Protein AF-A0A7Y0SN54-F1 (afdb_monomer_lite)

InterPro domains:
  IPR011527 ABC transporter type 1, transmembrane domain [PF00664] (1-84)
  IPR011527 ABC transporter type 1, transmembrane domain [PS50929] (1-108)
  IPR036640 ABC transporter type 1, transmembrane domain superfamily [G3DSA:1.20.1560.10] (1-121)
  IPR036640 ABC transporter type 1, transmembrane domain superfamily [SSF90123] (1-121)

Secondary structure (DSSP, 8-state):
-HHHHHHHHTT-HHHHHHHHHHHHHHHHHHHHHHHHHHHHHHHHHHHHHHHHHHHHHHHHHHHHTTS---SSTTSPPPHHHHHHHHHHHHHHHHHHHHHHHHHHHHHHHHHHHHHHHHHH-

pLDDT: mean 83.07, std 11.24, range [55.0, 97.75]

Foldseek 3Di:
DVVVVVCVVVVVVVVVVVVVVVVVVVVVVVVVVVVVVLVVLLVVLVVVLVVVLVVLVVVLVCLVVVNDDDDCVPPRQDPVNSVVCSVCSNVVSVVSSCVSVVVVVVVVVVVVVVVVVVVVD

Sequence (121 aa):
LQAMTTIRLFDRTKSETETLKGASEVFRTRTMDVLKIAFLSSAVLEFFTSISIAITAVYFGFSYIGELDFGYYGTGVTLFAGLFILILAPEFYQPLRDLGTFYHAKQQAVGAAESIVEFLD

Structure (mmCIF, N/CA/C/O backbone):
data_AF-A0A7Y0SN54-F1
#
_entry.id   AF-A0A7Y0SN54-F1
#
loop_
_atom_site.group_PDB
_atom_site.id
_atom_site.type_symbol
_atom_site.label_atom_id
_atom_site.label_alt_id
_atom_site.label_comp_id
_atom_site.label_asym_id
_atom_site.label_entity_id
_atom_site.label_se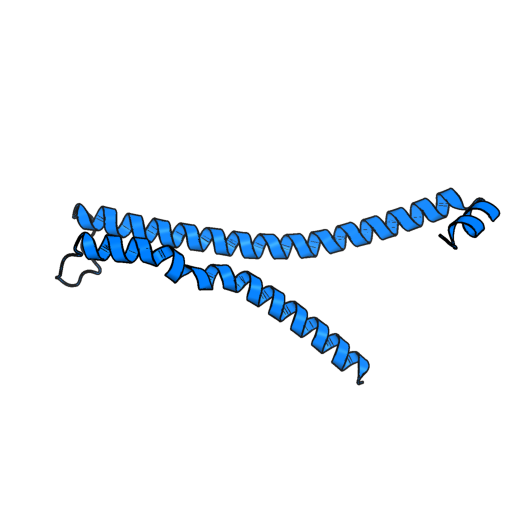q_id
_atom_site.pdbx_PDB_ins_code
_atom_site.Cartn_x
_atom_site.Cartn_y
_atom_site.Cartn_z
_atom_site.occupancy
_atom_site.B_iso_or_equiv
_atom_site.auth_seq_id
_atom_site.auth_comp_id
_atom_site.auth_asym_id
_atom_site.auth_atom_id
_atom_site.pdbx_PDB_model_num
ATOM 1 N N . LEU A 1 1 ? -30.768 10.127 30.985 1.00 55.00 1 LEU A N 1
ATOM 2 C CA . LEU A 1 1 ? -31.328 11.273 31.747 1.00 55.00 1 LEU A CA 1
ATOM 3 C C . LEU A 1 1 ? -32.196 10.838 32.929 1.00 55.00 1 LEU A C 1
ATOM 5 O O . LEU A 1 1 ? -32.025 11.395 34.001 1.00 55.00 1 LEU A O 1
ATOM 9 N N . GLN A 1 2 ? -33.049 9.819 32.786 1.00 56.66 2 GLN A N 1
ATOM 10 C CA . GLN A 1 2 ? -33.926 9.332 33.866 1.00 56.66 2 GLN A CA 1
ATOM 11 C C . GLN A 1 2 ? -33.175 8.831 35.120 1.00 56.66 2 GLN A C 1
ATOM 13 O O . GLN A 1 2 ? -33.662 9.005 36.230 1.00 56.66 2 GLN A O 1
ATOM 18 N N . ALA A 1 3 ? -31.956 8.301 34.962 1.00 58.59 3 ALA A N 1
ATOM 19 C CA . ALA A 1 3 ? -31.130 7.842 36.080 1.00 58.59 3 ALA A CA 1
ATOM 20 C C . ALA A 1 3 ? -30.651 8.982 37.004 1.00 58.59 3 ALA A C 1
ATOM 22 O O . ALA A 1 3 ? -30.664 8.816 38.215 1.00 58.59 3 ALA A O 1
ATOM 23 N N . MET A 1 4 ? -30.304 10.166 36.476 1.00 59.03 4 MET A N 1
ATOM 24 C CA . MET A 1 4 ? -29.673 11.260 37.246 1.00 59.03 4 MET A CA 1
ATOM 25 C C . MET A 1 4 ? -30.487 11.738 38.455 1.00 59.03 4 MET A C 1
ATOM 27 O O . MET A 1 4 ? -29.905 12.127 39.469 1.00 59.03 4 MET A O 1
ATOM 31 N N . THR A 1 5 ? -31.817 11.729 38.349 1.00 61.88 5 THR A N 1
ATOM 32 C CA . THR A 1 5 ? -32.712 12.146 39.436 1.00 61.88 5 THR A CA 1
ATOM 33 C C . THR A 1 5 ? -32.633 11.175 40.615 1.00 61.88 5 THR A C 1
ATOM 35 O O . THR A 1 5 ? -32.580 11.611 41.761 1.00 61.88 5 THR A O 1
ATOM 38 N N . THR A 1 6 ? -32.532 9.871 40.343 1.00 61.75 6 THR A N 1
ATOM 39 C CA . THR A 1 6 ? -32.410 8.821 41.364 1.00 61.75 6 THR A CA 1
ATOM 40 C C . THR A 1 6 ? -31.045 8.865 42.058 1.00 61.75 6 THR A C 1
ATOM 42 O O . THR A 1 6 ? -30.982 8.790 43.280 1.00 61.75 6 THR A O 1
ATOM 45 N N . ILE A 1 7 ? -29.955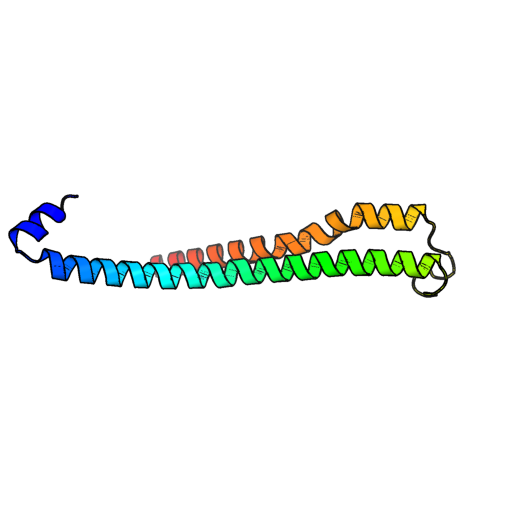 9.092 41.317 1.00 60.88 7 ILE A N 1
ATOM 46 C CA . ILE A 1 7 ? -28.582 9.168 41.864 1.00 60.88 7 ILE A CA 1
ATOM 47 C C . ILE A 1 7 ? -28.436 10.303 42.884 1.00 60.88 7 ILE A C 1
ATOM 49 O O . ILE A 1 7 ? -27.834 10.132 43.948 1.00 60.88 7 ILE A O 1
ATOM 53 N N . ARG A 1 8 ? -29.004 11.473 42.561 1.00 59.09 8 ARG A N 1
ATOM 54 C CA . ARG A 1 8 ? -28.973 12.652 43.437 1.00 59.09 8 ARG A CA 1
ATOM 55 C C . ARG A 1 8 ? -29.820 12.469 44.694 1.00 59.09 8 ARG A C 1
ATOM 57 O O . ARG A 1 8 ? -29.438 12.981 45.738 1.00 59.09 8 ARG A O 1
ATOM 64 N N . LEU A 1 9 ? -30.931 11.735 44.602 1.00 62.22 9 LEU A N 1
ATOM 65 C CA . LEU A 1 9 ? -31.831 11.482 45.732 1.00 62.22 9 LEU A CA 1
ATOM 66 C C . LEU A 1 9 ? -31.192 10.589 46.813 1.00 62.22 9 LEU A C 1
ATOM 68 O O . LEU A 1 9 ? -31.552 10.696 47.980 1.00 62.22 9 LEU A O 1
ATOM 72 N N . PHE A 1 10 ? -30.230 9.739 46.435 1.00 65.25 10 PHE A N 1
ATOM 73 C CA . PHE A 1 10 ? -29.533 8.814 47.340 1.00 65.25 10 PHE A CA 1
ATOM 74 C C . PHE A 1 10 ? -28.108 9.257 47.731 1.00 65.25 10 PHE A C 1
ATOM 76 O O . PHE A 1 10 ? -27.378 8.465 48.322 1.00 65.25 10 PHE A O 1
ATOM 83 N N . ASP A 1 11 ? -27.685 10.480 47.383 1.00 62.72 11 ASP A N 1
ATOM 84 C CA . ASP A 1 11 ? -26.319 11.010 47.596 1.00 62.72 11 ASP A CA 1
ATOM 85 C C . ASP A 1 11 ? -25.186 10.086 47.079 1.00 62.72 11 ASP A C 1
ATOM 87 O O . ASP A 1 11 ? -24.036 10.132 47.516 1.00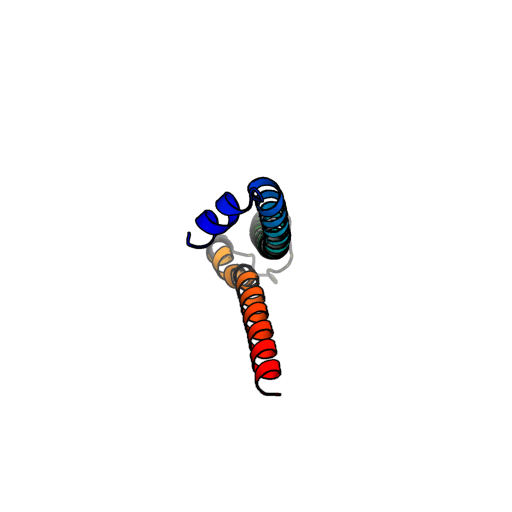 62.72 11 ASP A O 1
ATOM 91 N N . ARG A 1 12 ? -25.486 9.226 46.092 1.00 61.44 12 ARG A N 1
ATOM 92 C CA . ARG A 1 12 ? -24.532 8.247 45.527 1.00 61.44 12 ARG A CA 1
ATOM 93 C C . ARG A 1 12 ? -23.741 8.761 44.331 1.00 61.44 12 ARG A C 1
ATOM 95 O O . ARG A 1 12 ? -22.967 8.017 43.731 1.00 61.44 12 ARG A O 1
ATOM 102 N N . THR A 1 13 ? -23.851 10.054 44.038 1.00 64.81 13 THR A N 1
ATOM 103 C CA . THR A 1 13 ? -23.233 10.716 42.880 1.00 64.81 13 THR A CA 1
ATOM 104 C C . THR A 1 13 ? -21.748 10.377 42.706 1.00 64.81 13 THR A C 1
ATOM 106 O O . THR A 1 13 ? -21.324 10.089 41.590 1.00 64.81 13 THR A O 1
ATOM 109 N N . LYS A 1 14 ? -20.948 10.342 43.783 1.00 66.69 14 LYS A N 1
ATOM 110 C CA . LYS A 1 14 ? -19.514 9.993 43.700 1.00 66.69 14 LYS A CA 1
ATOM 111 C C . LYS A 1 14 ? -19.270 8.530 43.316 1.00 66.69 14 LYS A C 1
ATOM 113 O O . LYS A 1 14 ? -18.444 8.270 42.448 1.00 66.69 14 LYS A O 1
ATOM 118 N N . SER A 1 15 ? -20.001 7.597 43.927 1.00 68.38 15 SER A N 1
ATOM 119 C CA . SER A 1 15 ? -19.871 6.158 43.657 1.00 68.38 15 SER A CA 1
ATOM 120 C C . SER A 1 15 ? -20.306 5.818 42.230 1.00 68.38 15 SER A C 1
ATOM 122 O O . SER A 1 15 ? -19.623 5.076 41.531 1.00 68.38 15 SER A O 1
ATOM 124 N N . GLU A 1 16 ? -21.385 6.424 41.744 1.00 68.19 16 GLU A N 1
ATOM 125 C CA . GLU A 1 16 ? -21.873 6.183 40.384 1.00 68.19 16 GLU A CA 1
ATOM 126 C C . GLU A 1 16 ? -20.983 6.834 39.318 1.00 68.19 16 GLU A C 1
ATOM 128 O O . GLU A 1 16 ? -20.778 6.259 38.252 1.00 68.19 16 GLU A O 1
ATOM 133 N N . THR A 1 17 ? -20.367 7.981 39.632 1.00 73.94 17 THR A N 1
ATOM 134 C CA . THR A 1 17 ? -19.358 8.614 38.764 1.00 73.94 17 THR A CA 1
ATOM 135 C C . THR A 1 17 ? -18.102 7.750 38.643 1.00 73.94 17 THR A C 1
ATOM 137 O O . THR A 1 17 ? -17.594 7.578 37.539 1.00 73.94 17 THR A O 1
ATOM 140 N N . GLU A 1 18 ? -17.614 7.167 39.743 1.00 76.94 18 GLU A N 1
ATOM 141 C CA . GLU A 1 18 ? -16.500 6.203 39.730 1.00 76.94 18 GLU A CA 1
ATOM 142 C C . GLU A 1 18 ? -16.839 4.959 38.898 1.00 76.94 18 GLU A C 1
ATOM 144 O O . GLU A 1 18 ? -16.039 4.529 38.069 1.00 76.94 18 GLU A O 1
ATOM 149 N N . THR A 1 19 ? -18.056 4.431 39.047 1.00 77.62 19 THR A N 1
ATOM 150 C CA . THR A 1 19 ? -18.514 3.250 38.300 1.00 77.62 19 THR A CA 1
ATOM 151 C C . THR A 1 19 ? -18.622 3.547 36.799 1.00 77.62 19 THR A C 1
ATOM 153 O O . THR A 1 19 ? -18.139 2.775 35.971 1.00 77.62 19 THR A O 1
ATOM 156 N N . LEU A 1 20 ? -19.182 4.706 36.434 1.00 80.00 20 LEU A N 1
ATOM 157 C CA . LEU A 1 20 ? -19.273 5.170 35.048 1.00 80.00 20 LEU A CA 1
ATOM 158 C C . LEU A 1 20 ? -17.887 5.436 34.446 1.00 80.00 20 LEU A C 1
ATOM 160 O O . LEU A 1 20 ? -17.646 5.116 33.281 1.00 80.00 20 LEU A O 1
ATOM 164 N N . LYS A 1 21 ? -16.959 5.990 35.234 1.00 80.44 21 LYS A N 1
ATOM 165 C CA . LYS A 1 21 ? -15.568 6.218 34.827 1.00 80.44 21 LYS A CA 1
ATOM 166 C C . LYS A 1 21 ? -14.839 4.895 34.588 1.00 80.44 21 LYS A C 1
ATOM 168 O O . LYS A 1 21 ? -14.175 4.762 33.566 1.00 80.44 21 LYS A O 1
ATOM 173 N N . GLY A 1 22 ? -15.026 3.905 35.463 1.00 83.69 22 GLY A N 1
ATOM 174 C CA . GLY A 1 22 ? -14.511 2.547 35.275 1.00 83.69 22 GLY A CA 1
ATOM 175 C C . GLY A 1 22 ? -15.061 1.884 34.010 1.00 83.69 22 GLY A C 1
ATOM 176 O O . GLY A 1 22 ? -14.291 1.395 33.187 1.00 83.69 22 GLY A O 1
ATOM 177 N N . ALA A 1 23 ? -16.377 1.946 33.791 1.00 83.44 23 ALA A N 1
ATOM 178 C CA . ALA A 1 23 ? -17.008 1.425 32.576 1.00 83.44 23 ALA A CA 1
ATOM 179 C C . ALA A 1 23 ? -16.503 2.132 31.302 1.00 83.44 23 ALA A C 1
ATOM 181 O O . ALA A 1 23 ? -16.228 1.481 30.293 1.00 83.44 23 ALA A O 1
ATOM 182 N N . SER A 1 24 ? -16.317 3.454 31.363 1.00 87.69 24 SER A N 1
ATOM 183 C CA . SER A 1 24 ? -15.768 4.249 30.257 1.00 87.69 24 SER A CA 1
ATOM 184 C C . SER A 1 24 ? -14.315 3.882 29.948 1.00 87.69 24 SER A C 1
ATOM 186 O O . SER A 1 24 ? -13.939 3.808 28.783 1.00 87.69 24 SER A O 1
ATOM 188 N N . GLU A 1 25 ? -13.496 3.613 30.967 1.00 91.50 25 GLU A N 1
ATOM 189 C CA . GLU A 1 25 ? -12.095 3.211 30.798 1.00 91.50 25 GLU A CA 1
ATOM 190 C C . GLU A 1 25 ? -11.973 1.809 30.182 1.00 91.50 25 GLU A C 1
ATOM 192 O O . GLU A 1 25 ? -11.160 1.587 29.280 1.00 91.50 25 GLU A O 1
ATOM 197 N N . VAL A 1 26 ? -12.840 0.878 30.596 1.00 90.25 26 VAL A N 1
ATOM 198 C CA . VAL A 1 26 ? -12.947 -0.452 29.977 1.00 90.25 26 VAL A CA 1
ATOM 199 C C . VAL A 1 26 ? -13.341 -0.327 28.504 1.00 90.25 26 VAL A C 1
ATOM 201 O O . VAL A 1 26 ? -12.719 -0.956 27.647 1.00 90.25 26 VAL A O 1
ATOM 204 N N . PHE A 1 27 ? -14.327 0.516 28.186 1.00 86.06 27 PHE A N 1
ATOM 205 C CA . PHE A 1 27 ? -14.731 0.769 26.803 1.00 86.06 27 PHE A CA 1
ATOM 206 C C . PHE A 1 27 ? -13.609 1.415 25.978 1.00 86.06 27 PHE A C 1
ATOM 208 O O . PHE A 1 27 ? -13.339 0.974 24.857 1.00 86.06 27 PHE A O 1
ATOM 215 N N . ARG A 1 28 ? -12.905 2.410 26.539 1.00 92.19 28 ARG A N 1
ATOM 216 C CA . ARG A 1 28 ? -11.753 3.063 25.900 1.00 92.19 28 ARG A CA 1
ATOM 217 C C . ARG A 1 28 ? -10.675 2.045 25.558 1.00 92.19 28 ARG A C 1
ATOM 219 O O . ARG A 1 28 ? -10.205 2.022 24.427 1.00 92.19 28 ARG A O 1
ATOM 226 N N . THR A 1 29 ? -10.307 1.200 26.518 1.00 91.81 29 THR A N 1
ATOM 227 C CA . THR A 1 29 ? -9.250 0.196 26.343 1.00 91.81 29 THR A CA 1
ATOM 228 C C . THR A 1 29 ? -9.614 -0.787 25.234 1.00 91.81 29 THR A C 1
ATOM 230 O O . THR A 1 29 ? -8.859 -0.924 24.275 1.00 91.81 29 THR A O 1
ATOM 233 N N . ARG A 1 30 ? -10.822 -1.366 25.285 1.00 87.31 30 ARG A N 1
ATOM 234 C CA . ARG A 1 30 ? -11.312 -2.293 24.251 1.00 87.31 30 ARG A CA 1
ATOM 235 C C . ARG A 1 30 ? -11.347 -1.654 22.863 1.00 87.31 30 ARG A C 1
ATOM 237 O O . ARG A 1 30 ? -10.915 -2.267 21.894 1.00 87.31 30 ARG A O 1
ATOM 244 N N . THR A 1 31 ? -11.820 -0.413 22.770 1.00 87.25 31 THR A N 1
ATOM 245 C CA . THR A 1 31 ? -11.865 0.324 21.499 1.00 87.25 31 THR A CA 1
ATOM 246 C C . THR A 1 31 ? -10.459 0.559 20.952 1.00 87.25 31 THR A C 1
ATOM 248 O O . THR A 1 31 ? -10.203 0.321 19.773 1.00 87.25 31 THR A O 1
ATOM 251 N N . MET A 1 32 ? -9.526 0.985 21.807 1.00 93.50 32 MET A N 1
ATOM 252 C CA . MET A 1 32 ? -8.139 1.210 21.406 1.00 93.50 32 MET A CA 1
ATOM 253 C C . MET A 1 32 ? -7.459 -0.076 20.940 1.00 93.50 32 MET A C 1
ATOM 255 O O . MET A 1 32 ? -6.669 -0.019 20.004 1.00 93.50 32 MET A O 1
ATOM 259 N N . ASP A 1 33 ? -7.760 -1.226 21.541 1.00 87.50 33 ASP A N 1
ATOM 260 C CA . ASP A 1 33 ? -7.175 -2.503 21.125 1.00 87.50 33 ASP A CA 1
ATOM 261 C C . ASP A 1 33 ? -7.639 -2.930 19.726 1.00 87.50 33 ASP A C 1
ATOM 263 O O . ASP A 1 33 ? -6.816 -3.348 18.912 1.00 87.50 33 ASP A O 1
ATOM 267 N N . VAL A 1 34 ? -8.916 -2.713 19.394 1.00 87.00 34 VAL A N 1
ATOM 268 C CA . VAL A 1 34 ? -9.430 -2.926 18.030 1.00 87.00 34 VAL A CA 1
ATOM 269 C C . VAL A 1 34 ? -8.767 -1.964 17.040 1.00 87.00 34 VAL A C 1
ATOM 271 O O . VAL A 1 34 ? -8.276 -2.387 15.992 1.00 87.00 34 VAL A O 1
ATOM 274 N N . LEU A 1 35 ? -8.694 -0.672 17.381 1.00 87.62 35 LEU A N 1
ATOM 275 C CA . LEU A 1 35 ? -8.089 0.339 16.510 1.00 87.62 35 LEU A CA 1
ATOM 276 C C . LEU A 1 35 ? -6.600 0.078 16.262 1.00 87.62 35 LEU A C 1
ATOM 278 O O . LEU A 1 35 ? -6.146 0.242 15.133 1.00 87.62 35 LEU A O 1
ATOM 282 N N . LYS A 1 36 ? -5.839 -0.360 17.274 1.00 87.88 36 LYS A N 1
ATOM 283 C CA . LYS A 1 36 ? -4.416 -0.709 17.116 1.00 87.88 36 LYS A CA 1
ATOM 284 C C . LYS A 1 36 ? -4.220 -1.759 16.028 1.00 87.88 36 LYS A C 1
ATOM 286 O O . LYS A 1 36 ? -3.363 -1.585 15.169 1.00 87.88 36 LYS A O 1
ATOM 291 N N . ILE A 1 37 ? -5.012 -2.830 16.057 1.00 86.38 37 ILE A N 1
ATOM 292 C CA . ILE A 1 37 ? -4.911 -3.920 15.079 1.00 86.38 37 ILE A CA 1
ATOM 293 C C . ILE A 1 37 ? -5.325 -3.419 13.690 1.00 86.38 37 ILE A C 1
ATOM 295 O O . ILE A 1 37 ? -4.622 -3.679 12.710 1.00 86.38 37 ILE A O 1
ATOM 299 N N . ALA A 1 38 ? -6.410 -2.641 13.611 1.00 84.12 38 ALA A N 1
ATOM 300 C CA . ALA A 1 38 ? -6.877 -2.052 12.361 1.00 84.12 38 ALA A CA 1
ATOM 301 C C . ALA A 1 38 ? -5.806 -1.169 11.702 1.00 84.12 38 ALA A C 1
ATOM 303 O O . ALA A 1 38 ? -5.407 -1.429 10.567 1.00 84.12 38 ALA A O 1
ATOM 304 N N . PHE A 1 39 ? -5.260 -0.196 12.435 1.00 86.12 39 PHE A N 1
ATOM 305 C CA . PHE A 1 39 ? -4.222 0.696 11.920 1.00 86.12 39 PHE A CA 1
ATOM 306 C C . PHE A 1 39 ? -2.925 -0.033 11.578 1.00 86.12 39 PHE A C 1
ATOM 308 O O . PHE A 1 39 ? -2.347 0.242 10.531 1.00 86.12 39 PHE A O 1
ATOM 315 N N . LEU A 1 40 ? -2.470 -0.963 12.425 1.00 89.00 40 LEU A N 1
ATOM 316 C CA . LEU A 1 40 ? -1.215 -1.676 12.188 1.00 89.00 40 LEU A CA 1
ATOM 317 C C . LEU A 1 40 ? -1.272 -2.478 10.885 1.00 89.00 40 LEU A C 1
ATOM 319 O O . LEU A 1 40 ? -0.340 -2.421 10.089 1.00 89.00 40 LEU A O 1
ATOM 323 N N . SER A 1 41 ? -2.376 -3.185 10.641 1.00 85.25 41 SER A N 1
ATOM 324 C CA . SER A 1 41 ? -2.544 -3.963 9.410 1.00 85.25 41 SER A CA 1
ATOM 325 C C . SER A 1 41 ? -2.541 -3.087 8.149 1.00 85.25 41 SER A C 1
ATOM 327 O O . SER A 1 41 ? -1.811 -3.392 7.207 1.00 85.25 41 SER A O 1
ATOM 329 N N . SER A 1 42 ? -3.270 -1.965 8.147 1.00 86.12 42 SER A N 1
ATOM 330 C CA . SER A 1 42 ? -3.287 -1.033 7.014 1.00 86.12 42 SER A CA 1
ATOM 331 C C . SER A 1 42 ? -1.926 -0.378 6.800 1.00 86.12 42 SER A C 1
ATOM 333 O O . SER A 1 42 ? -1.436 -0.342 5.675 1.00 86.12 42 SER A O 1
ATOM 335 N N . ALA A 1 43 ? -1.268 0.065 7.875 1.00 90.06 43 ALA A N 1
ATOM 336 C CA . ALA A 1 43 ? 0.049 0.689 7.799 1.00 90.06 43 ALA A CA 1
ATOM 337 C C . ALA A 1 43 ? 1.102 -0.260 7.208 1.00 90.06 43 ALA A C 1
ATOM 339 O O . ALA A 1 43 ? 1.927 0.155 6.397 1.00 90.06 43 ALA A O 1
ATOM 340 N N . VAL A 1 44 ? 1.061 -1.545 7.572 1.00 92.06 44 VAL A N 1
ATOM 341 C CA . VAL A 1 44 ? 1.958 -2.563 7.010 1.00 92.06 44 VAL A CA 1
ATOM 342 C C . VAL A 1 44 ? 1.723 -2.740 5.505 1.00 92.06 44 VAL A C 1
ATOM 344 O O . VAL A 1 44 ? 2.685 -2.773 4.738 1.00 92.06 44 VAL A O 1
ATOM 347 N N . LEU A 1 45 ? 0.467 -2.813 5.057 1.00 92.25 45 LEU A N 1
ATOM 348 C CA . LEU A 1 45 ? 0.144 -2.951 3.631 1.00 92.25 45 LEU A CA 1
ATOM 349 C C . LEU A 1 45 ? 0.520 -1.703 2.824 1.00 92.25 45 LEU A C 1
ATOM 351 O O . LEU A 1 45 ? 1.065 -1.820 1.723 1.00 92.25 45 LEU A O 1
ATOM 355 N N . GLU A 1 46 ? 0.292 -0.509 3.372 1.00 92.75 46 GLU A N 1
ATOM 356 C CA . GLU A 1 46 ? 0.730 0.749 2.763 1.00 92.75 46 GLU A CA 1
ATOM 357 C C . GLU A 1 46 ? 2.254 0.827 2.644 1.00 92.75 46 GLU A C 1
ATOM 359 O O . GLU A 1 46 ? 2.773 1.221 1.593 1.00 92.75 46 GLU A O 1
ATOM 364 N N . PHE A 1 47 ? 2.970 0.413 3.690 1.00 94.25 47 PHE A N 1
ATOM 365 C CA . PHE A 1 47 ? 4.428 0.367 3.717 1.00 94.25 47 PHE A CA 1
ATOM 366 C C . PHE A 1 47 ? 4.980 -0.552 2.625 1.00 94.25 47 PHE A C 1
ATOM 368 O O . PHE A 1 47 ? 5.780 -0.109 1.798 1.00 94.25 47 PHE A O 1
ATOM 375 N N . PHE A 1 48 ? 4.507 -1.802 2.558 1.00 94.19 48 PHE A N 1
ATOM 376 C CA . PHE A 1 48 ? 4.957 -2.749 1.538 1.00 94.19 48 PHE A CA 1
ATOM 377 C C . PHE A 1 48 ? 4.594 -2.299 0.128 1.00 94.19 48 PHE A C 1
ATOM 379 O O . PHE A 1 48 ? 5.443 -2.356 -0.754 1.00 94.19 48 PHE A O 1
ATOM 386 N N . THR A 1 49 ? 3.388 -1.768 -0.079 1.00 94.62 49 THR A N 1
ATOM 387 C CA . THR A 1 49 ? 2.993 -1.233 -1.388 1.00 94.62 49 THR A CA 1
ATOM 388 C C . THR A 1 49 ? 3.930 -0.115 -1.842 1.00 94.62 49 THR A C 1
ATOM 390 O O . THR A 1 49 ? 4.405 -0.110 -2.976 1.00 94.62 49 THR A O 1
ATOM 393 N N . SER A 1 50 ? 4.229 0.827 -0.948 1.00 95.38 50 SER A N 1
ATOM 394 C CA . SER A 1 50 ? 5.091 1.968 -1.265 1.00 95.38 50 SER A CA 1
ATOM 395 C C . SER A 1 50 ? 6.521 1.522 -1.576 1.00 95.38 50 SER A C 1
ATOM 397 O O . SER A 1 50 ? 7.120 2.002 -2.538 1.00 95.38 50 SER A O 1
ATOM 399 N N . ILE A 1 51 ? 7.047 0.552 -0.821 1.00 97.19 51 ILE A N 1
ATOM 400 C CA . ILE A 1 51 ? 8.361 -0.046 -1.081 1.00 97.19 51 ILE A CA 1
ATOM 401 C C . ILE A 1 51 ? 8.384 -0.786 -2.415 1.00 97.19 51 ILE A C 1
ATOM 403 O O . ILE A 1 51 ? 9.325 -0.605 -3.182 1.00 97.19 51 ILE A O 1
ATOM 407 N N . SER A 1 52 ? 7.369 -1.589 -2.727 1.00 96.50 52 SER A N 1
ATOM 408 C CA . SER A 1 52 ? 7.312 -2.322 -3.993 1.00 96.50 52 SER A CA 1
ATOM 409 C C . SER A 1 52 ? 7.310 -1.377 -5.199 1.00 96.50 52 SER A C 1
ATOM 411 O O . SER A 1 52 ? 8.048 -1.610 -6.160 1.00 96.50 52 SER A O 1
ATOM 413 N N . ILE A 1 53 ? 6.567 -0.264 -5.132 1.00 96.44 53 ILE A N 1
ATOM 414 C CA . ILE A 1 53 ? 6.580 0.779 -6.173 1.00 96.44 53 ILE A CA 1
ATOM 415 C C . ILE A 1 53 ? 7.971 1.421 -6.279 1.00 96.44 53 ILE A C 1
ATOM 417 O O . ILE A 1 53 ? 8.505 1.558 -7.380 1.00 96.44 53 ILE A O 1
ATOM 421 N N . ALA A 1 54 ? 8.588 1.770 -5.148 1.00 97.75 54 ALA A N 1
ATOM 422 C CA . ALA A 1 54 ? 9.914 2.381 -5.128 1.00 97.75 54 ALA A CA 1
ATOM 423 C C . ALA A 1 54 ? 10.988 1.453 -5.719 1.00 97.75 54 ALA A C 1
ATOM 425 O O . ALA A 1 54 ? 11.764 1.878 -6.570 1.00 97.75 54 ALA A O 1
ATOM 426 N N . ILE A 1 55 ? 11.001 0.175 -5.331 1.00 96.94 55 ILE A N 1
ATOM 427 C CA . ILE A 1 55 ? 11.921 -0.831 -5.880 1.00 96.94 55 ILE A CA 1
ATOM 428 C C . ILE A 1 55 ? 11.707 -0.993 -7.388 1.00 96.94 55 ILE A C 1
ATOM 430 O O . ILE A 1 55 ? 12.680 -1.071 -8.132 1.00 96.94 55 ILE A O 1
ATOM 434 N N . THR A 1 56 ? 10.455 -0.981 -7.855 1.00 95.25 56 THR A N 1
ATOM 435 C CA . THR A 1 56 ? 10.139 -1.026 -9.292 1.00 95.25 56 THR A CA 1
ATOM 436 C C . THR A 1 56 ? 10.763 0.164 -10.035 1.00 95.25 56 THR A C 1
ATOM 438 O O . THR A 1 56 ? 11.389 -0.015 -11.079 1.00 95.25 56 THR A O 1
ATOM 441 N N . ALA A 1 57 ? 10.663 1.376 -9.479 1.00 95.81 57 ALA A N 1
ATOM 442 C CA . ALA A 1 57 ? 11.286 2.572 -10.048 1.00 95.81 57 ALA A CA 1
ATOM 443 C C . ALA A 1 57 ? 12.819 2.496 -10.061 1.00 95.81 57 ALA A C 1
ATOM 445 O O . ALA A 1 57 ? 13.446 2.821 -11.070 1.00 95.81 57 ALA A O 1
ATOM 446 N N . VAL A 1 58 ? 13.415 2.025 -8.964 1.00 95.75 58 VAL A N 1
ATOM 447 C CA . VAL A 1 58 ? 14.865 1.826 -8.846 1.00 95.75 58 VAL A CA 1
ATOM 448 C C . VAL A 1 58 ? 15.356 0.811 -9.878 1.00 95.75 58 VAL A C 1
ATOM 450 O O . VAL A 1 58 ? 16.334 1.087 -10.565 1.00 95.75 58 VAL A O 1
ATOM 453 N N . TYR A 1 59 ? 14.658 -0.313 -10.058 1.00 93.19 59 TYR A N 1
ATOM 454 C CA . TYR A 1 59 ? 15.009 -1.318 -11.063 1.00 93.19 59 TYR A CA 1
ATOM 455 C C . TYR A 1 59 ? 15.099 -0.712 -12.469 1.00 93.19 59 TYR A C 1
ATOM 457 O O . TYR A 1 59 ? 16.122 -0.866 -13.133 1.00 93.19 59 TYR A O 1
ATOM 465 N N . PHE A 1 60 ? 14.078 0.034 -12.907 1.00 92.62 60 PHE A N 1
ATOM 466 C CA . PHE A 1 60 ? 14.118 0.676 -14.223 1.00 92.62 60 PHE A CA 1
ATOM 467 C C . PHE A 1 60 ? 15.223 1.729 -14.321 1.00 92.62 60 PHE A C 1
ATOM 469 O O . PHE A 1 60 ? 15.943 1.752 -15.315 1.00 92.62 60 PHE A O 1
ATOM 476 N N . GLY A 1 61 ? 15.406 2.559 -13.289 1.00 92.38 61 GLY A N 1
ATOM 477 C CA . GLY A 1 61 ? 16.464 3.572 -13.267 1.00 92.38 61 GLY A CA 1
ATOM 478 C C . GLY A 1 61 ? 17.860 2.972 -13.450 1.00 92.38 61 GLY A C 1
ATOM 479 O O . GLY A 1 61 ? 18.625 3.438 -14.292 1.00 92.38 61 GLY A O 1
ATOM 480 N N . PHE A 1 62 ? 18.164 1.903 -12.714 1.00 92.50 62 PHE A N 1
ATOM 481 C CA . PHE A 1 62 ? 19.446 1.209 -12.804 1.00 92.50 62 PHE A CA 1
ATOM 482 C C . PHE A 1 62 ? 19.589 0.372 -14.088 1.00 92.50 62 PHE A C 1
ATOM 484 O O . PHE A 1 62 ? 20.684 0.276 -14.641 1.00 92.50 62 PHE A O 1
ATOM 491 N N . SER A 1 63 ? 18.492 -0.185 -14.612 1.00 90.00 63 SER A N 1
ATOM 492 C CA . SER A 1 63 ? 18.490 -0.885 -15.902 1.00 90.00 63 SER A CA 1
ATOM 493 C C . SER A 1 63 ? 18.810 0.063 -17.067 1.00 90.00 63 SER A C 1
ATOM 495 O O . SER A 1 63 ? 19.586 -0.296 -17.949 1.00 90.00 63 SER A O 1
ATOM 497 N N . TYR A 1 64 ? 18.313 1.307 -17.048 1.00 89.94 64 TYR A N 1
ATOM 498 C CA . TYR A 1 64 ? 18.586 2.283 -18.112 1.00 89.94 64 TYR A CA 1
ATOM 499 C C . TYR A 1 64 ? 20.026 2.800 -18.156 1.00 89.94 64 TYR A C 1
ATOM 501 O O . TYR A 1 64 ? 20.487 3.197 -19.224 1.00 89.94 64 TYR A O 1
ATOM 509 N N . ILE A 1 65 ? 20.738 2.800 -17.027 1.00 91.25 65 ILE A N 1
ATOM 510 C CA . ILE A 1 65 ? 22.159 3.185 -16.976 1.00 91.25 65 ILE A CA 1
ATOM 511 C C . ILE A 1 65 ? 23.109 1.993 -17.175 1.00 91.25 65 ILE A C 1
ATOM 513 O O . ILE A 1 65 ? 24.321 2.175 -17.125 1.00 91.25 65 ILE A O 1
ATOM 517 N N . GLY A 1 66 ? 22.572 0.792 -17.420 1.00 86.44 66 GLY A N 1
ATOM 518 C CA . GLY A 1 66 ? 23.356 -0.413 -17.699 1.00 86.44 66 GLY A CA 1
ATOM 519 C C . GLY A 1 66 ? 23.930 -1.118 -16.467 1.00 86.44 66 GLY A C 1
ATOM 520 O O . GLY A 1 66 ? 24.773 -1.993 -16.625 1.00 86.44 66 GLY A O 1
ATOM 521 N N . GLU A 1 67 ? 23.484 -0.770 -15.257 1.00 86.50 67 GLU A N 1
ATOM 522 C CA . GLU A 1 67 ? 23.967 -1.394 -14.013 1.00 86.50 67 GLU A CA 1
ATOM 523 C C . GLU A 1 67 ? 23.245 -2.723 -13.714 1.00 86.50 67 GLU A C 1
ATOM 525 O O . GLU A 1 67 ? 23.777 -3.590 -13.024 1.00 86.50 67 GLU A O 1
ATOM 530 N N . LEU A 1 68 ? 22.027 -2.909 -14.242 1.00 83.31 68 LEU A N 1
ATOM 531 C CA . LEU A 1 68 ? 21.257 -4.150 -14.096 1.00 83.31 68 LEU A CA 1
ATOM 532 C C . LEU A 1 68 ? 21.017 -4.806 -15.454 1.00 83.31 68 LEU A C 1
ATOM 534 O O . LEU A 1 68 ? 20.305 -4.263 -16.300 1.00 83.31 68 LEU A O 1
ATOM 538 N N . ASP A 1 69 ? 21.565 -6.013 -15.610 1.00 75.81 69 ASP A N 1
ATOM 539 C CA . ASP A 1 69 ? 21.576 -6.768 -16.869 1.00 75.81 69 ASP A CA 1
ATOM 540 C C . ASP A 1 69 ? 20.622 -7.988 -16.878 1.00 75.81 69 ASP A C 1
ATOM 542 O O . ASP A 1 69 ? 20.832 -8.988 -17.560 1.00 75.81 69 ASP A O 1
ATOM 546 N N . PHE A 1 70 ? 19.570 -7.962 -16.053 1.00 81.62 70 PHE A N 1
ATOM 547 C CA . PHE A 1 70 ? 18.639 -9.087 -15.905 1.00 81.62 70 PHE A CA 1
ATOM 548 C C . PHE A 1 70 ? 17.181 -8.672 -16.101 1.00 81.62 70 PHE A C 1
ATOM 550 O O . PHE A 1 70 ? 16.798 -7.524 -15.881 1.00 81.62 70 PHE A O 1
ATOM 557 N N . GLY A 1 71 ? 16.344 -9.640 -16.483 1.00 75.69 71 GLY A N 1
ATOM 558 C CA . GLY A 1 71 ? 14.887 -9.483 -16.587 1.00 75.69 71 GLY A CA 1
ATOM 559 C C . GLY A 1 71 ? 14.368 -9.010 -17.946 1.00 75.69 71 GLY A C 1
ATOM 560 O O . GLY A 1 71 ? 13.175 -9.134 -18.201 1.00 75.69 71 GLY A O 1
ATOM 561 N N . TYR A 1 72 ? 15.241 -8.550 -18.844 1.00 71.19 72 TYR A N 1
ATOM 562 C CA . TYR A 1 72 ? 14.846 -8.056 -20.166 1.00 71.19 72 TYR A CA 1
ATOM 563 C C . TYR A 1 72 ? 15.152 -9.032 -21.322 1.00 71.19 72 TYR A C 1
ATOM 565 O O . TYR A 1 72 ? 14.885 -8.719 -22.478 1.00 71.19 72 TYR A O 1
ATOM 573 N N . TYR A 1 73 ? 15.668 -10.233 -21.016 1.00 71.25 73 TYR A N 1
ATOM 574 C CA . TYR A 1 73 ? 15.835 -11.382 -21.931 1.00 71.25 73 TYR A CA 1
ATOM 575 C C . TYR A 1 73 ? 16.386 -11.029 -23.331 1.00 71.25 73 TYR A C 1
ATOM 577 O O . TYR A 1 73 ? 15.939 -11.564 -24.343 1.00 71.25 73 TYR A O 1
ATOM 585 N N . GLY A 1 74 ? 17.360 -10.114 -23.395 1.00 66.69 74 GLY A N 1
ATOM 586 C CA . GLY A 1 74 ? 18.007 -9.686 -24.642 1.00 66.69 74 GLY A CA 1
ATOM 587 C C . GLY A 1 74 ? 17.289 -8.567 -25.409 1.00 66.69 74 GLY A C 1
ATOM 588 O O . GLY A 1 74 ? 17.875 -7.986 -26.318 1.00 66.69 74 GLY A O 1
ATOM 589 N N . THR A 1 75 ? 16.067 -8.199 -25.025 1.00 70.50 75 THR A N 1
ATOM 590 C CA . THR A 1 75 ? 15.357 -7.012 -25.523 1.00 70.50 75 THR A CA 1
ATOM 591 C C . THR A 1 75 ? 15.389 -5.929 -24.457 1.00 70.50 75 THR A C 1
ATOM 593 O O . THR A 1 75 ? 14.603 -5.981 -23.517 1.00 70.50 75 THR A O 1
ATOM 596 N N . GLY A 1 76 ? 16.317 -4.973 -24.559 1.00 70.00 76 GLY A N 1
ATOM 597 C CA . GLY A 1 76 ? 16.436 -3.887 -23.581 1.00 70.00 76 GLY A CA 1
ATOM 598 C C . GLY A 1 76 ? 15.086 -3.216 -23.299 1.00 70.00 76 GLY A C 1
ATOM 599 O O . GLY A 1 76 ? 14.284 -3.000 -24.213 1.00 70.00 76 GLY A O 1
ATOM 600 N N . VAL A 1 77 ? 14.821 -2.896 -22.032 1.00 82.19 77 VAL A N 1
ATOM 601 C CA . VAL A 1 77 ? 13.596 -2.183 -21.658 1.00 82.19 77 VAL A CA 1
ATOM 602 C C . VAL A 1 77 ? 13.646 -0.792 -22.287 1.00 82.19 77 VAL A C 1
ATOM 604 O O . VAL A 1 77 ? 14.593 -0.039 -22.076 1.00 82.19 77 VAL A O 1
ATOM 607 N N . THR A 1 78 ? 12.638 -0.439 -23.083 1.00 89.00 78 THR A N 1
ATOM 608 C CA . THR A 1 78 ? 12.544 0.913 -23.651 1.00 89.00 78 THR A CA 1
ATOM 609 C C . THR A 1 78 ? 12.057 1.901 -22.597 1.00 89.00 78 THR A C 1
ATOM 611 O O . THR A 1 78 ? 11.262 1.541 -21.727 1.00 89.00 78 THR A O 1
ATOM 614 N N . LEU A 1 79 ? 12.452 3.173 -22.726 1.00 90.69 79 LEU A N 1
ATOM 615 C CA . LEU A 1 79 ? 11.993 4.237 -21.827 1.00 90.69 79 LEU A CA 1
ATOM 616 C C . LEU A 1 79 ? 10.460 4.304 -21.750 1.00 90.69 79 LEU A C 1
ATOM 618 O O . LEU A 1 79 ? 9.899 4.476 -20.671 1.00 90.69 79 LEU A O 1
ATOM 622 N N . PHE A 1 80 ? 9.788 4.117 -22.891 1.00 92.88 80 PHE A N 1
ATOM 623 C CA . PHE A 1 80 ? 8.331 4.060 -22.970 1.00 92.88 80 PHE A CA 1
ATOM 624 C C . PHE A 1 80 ? 7.756 2.921 -22.122 1.00 92.88 80 PHE A C 1
ATOM 626 O O . PHE A 1 80 ? 6.833 3.153 -21.347 1.00 92.88 80 PHE A O 1
ATOM 633 N N . ALA A 1 81 ? 8.315 1.711 -22.228 1.00 90.88 81 ALA A N 1
ATOM 634 C CA . ALA A 1 81 ? 7.839 0.555 -21.477 1.00 90.88 81 ALA A CA 1
ATOM 635 C C . ALA A 1 81 ? 7.995 0.747 -19.962 1.00 90.88 81 ALA A C 1
ATOM 637 O O . ALA A 1 81 ? 7.043 0.503 -19.225 1.00 90.88 81 ALA A O 1
ATOM 638 N N . GLY A 1 82 ? 9.144 1.232 -19.478 1.00 92.88 82 GLY A N 1
ATOM 639 C CA . GLY A 1 82 ? 9.294 1.461 -18.039 1.00 92.88 82 GLY A CA 1
ATOM 640 C C . GLY A 1 82 ? 8.462 2.640 -17.529 1.00 92.88 82 GLY A C 1
ATOM 641 O O . GLY A 1 82 ? 7.896 2.530 -16.450 1.00 92.88 82 GLY A O 1
ATOM 642 N N . LEU A 1 83 ? 8.290 3.725 -18.299 1.00 94.62 83 LEU A N 1
ATOM 643 C CA . LEU A 1 83 ? 7.346 4.799 -17.938 1.00 94.62 83 LEU A CA 1
ATOM 644 C C . LEU A 1 83 ? 5.909 4.283 -17.855 1.00 94.62 83 LEU A C 1
ATOM 646 O O . LEU A 1 83 ? 5.199 4.593 -16.903 1.00 94.62 83 LEU A O 1
ATOM 650 N N . PHE A 1 84 ? 5.494 3.471 -18.825 1.00 95.38 84 PHE A N 1
ATOM 651 C CA . PHE A 1 84 ? 4.176 2.849 -18.837 1.00 95.38 84 PHE A CA 1
ATOM 652 C C . PHE A 1 84 ? 3.954 1.977 -17.595 1.00 95.38 84 PHE A C 1
ATOM 654 O O . PHE A 1 84 ? 2.930 2.105 -16.927 1.00 95.38 84 PHE A O 1
ATOM 661 N N . ILE A 1 85 ? 4.942 1.154 -17.231 1.00 94.94 85 ILE A N 1
ATOM 662 C CA . ILE A 1 85 ? 4.883 0.327 -16.021 1.00 94.94 85 ILE A CA 1
ATOM 663 C C . ILE A 1 85 ? 4.866 1.194 -14.758 1.00 94.94 85 ILE A C 1
ATOM 665 O O . ILE A 1 85 ? 4.104 0.900 -13.845 1.00 94.94 85 ILE A O 1
ATOM 669 N N . LEU A 1 86 ? 5.647 2.276 -14.693 1.00 95.38 86 LEU A N 1
ATOM 670 C CA . LEU A 1 86 ? 5.670 3.174 -13.531 1.00 95.38 86 LEU A CA 1
ATOM 671 C C . LEU A 1 86 ? 4.345 3.908 -13.323 1.00 95.38 86 LEU A C 1
ATOM 673 O O . LEU A 1 86 ? 3.927 4.085 -12.182 1.00 95.38 86 LEU A O 1
ATOM 677 N N . ILE A 1 87 ? 3.674 4.297 -14.408 1.00 96.50 87 ILE A N 1
ATOM 678 C CA . ILE A 1 87 ? 2.335 4.892 -14.350 1.00 96.50 87 ILE A CA 1
ATOM 679 C C . ILE A 1 87 ? 1.299 3.856 -13.893 1.00 96.50 87 ILE A C 1
ATOM 681 O O . ILE A 1 87 ? 0.397 4.201 -13.140 1.00 96.50 87 ILE A O 1
ATOM 685 N N . LEU A 1 88 ? 1.435 2.593 -14.313 1.00 97.06 88 LEU A N 1
ATOM 686 C CA . LEU A 1 88 ? 0.541 1.502 -13.906 1.00 97.06 88 LEU A CA 1
ATOM 687 C C . LEU A 1 88 ? 0.839 0.919 -12.521 1.00 97.06 88 LEU A C 1
ATOM 689 O O . LEU A 1 88 ? -0.019 0.243 -11.958 1.00 97.06 88 LEU A O 1
ATOM 693 N N . ALA A 1 89 ? 2.036 1.136 -11.975 1.00 96.00 89 ALA A N 1
ATOM 694 C CA . ALA A 1 89 ? 2.456 0.525 -10.721 1.00 96.00 89 ALA A CA 1
ATOM 695 C C . ALA A 1 89 ? 1.485 0.809 -9.555 1.00 96.00 89 ALA A C 1
ATOM 697 O O . ALA A 1 89 ? 1.115 -0.152 -8.882 1.00 96.00 89 ALA A O 1
ATOM 698 N N . PRO A 1 90 ? 1.011 2.050 -9.311 1.00 93.19 90 PRO A N 1
ATOM 699 C CA . PRO A 1 90 ? 0.047 2.320 -8.242 1.00 93.19 90 PRO A CA 1
ATOM 700 C C . PRO A 1 90 ? -1.215 1.452 -8.353 1.00 93.19 90 PRO A C 1
ATOM 702 O O . PRO A 1 90 ? -1.610 0.818 -7.377 1.00 93.19 90 PRO A O 1
ATOM 705 N N . GLU A 1 91 ? -1.768 1.340 -9.559 1.00 95.38 91 GLU A N 1
ATOM 706 C CA . GLU A 1 91 ? -2.987 0.583 -9.851 1.00 95.38 91 GLU A CA 1
ATOM 707 C C . GLU A 1 91 ? -2.766 -0.923 -9.726 1.00 95.38 91 GLU A C 1
ATOM 709 O O . GLU A 1 91 ? -3.628 -1.645 -9.226 1.00 95.38 91 GLU A O 1
ATOM 714 N N . PHE A 1 92 ? -1.587 -1.402 -10.120 1.00 95.19 92 PHE A N 1
ATOM 715 C CA . PHE A 1 92 ? -1.201 -2.798 -9.952 1.00 95.19 92 PHE A CA 1
ATOM 716 C C . PHE A 1 92 ? -1.120 -3.205 -8.473 1.00 95.19 92 PHE A C 1
ATOM 718 O O . PHE A 1 92 ? -1.532 -4.308 -8.117 1.00 95.19 92 PHE A O 1
ATOM 725 N N . TYR A 1 93 ? -0.619 -2.324 -7.599 1.00 94.00 93 TYR A N 1
ATOM 726 C CA . TYR A 1 93 ? -0.497 -2.609 -6.165 1.00 94.00 93 TYR A CA 1
ATOM 727 C C .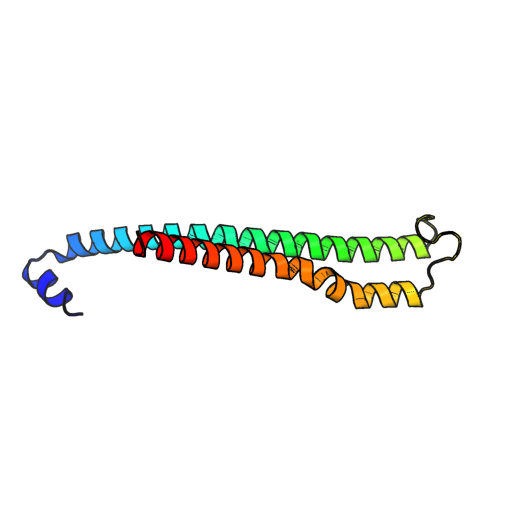 TYR A 1 93 ? -1.732 -2.214 -5.335 1.00 94.00 93 TYR A C 1
ATOM 729 O O . TYR A 1 93 ? -1.773 -2.493 -4.134 1.00 94.00 93 TYR A O 1
ATOM 737 N N . GLN A 1 94 ? -2.760 -1.623 -5.946 1.00 92.12 94 GLN A N 1
ATOM 738 C CA . GLN A 1 94 ? -3.997 -1.232 -5.265 1.00 92.12 94 GLN A CA 1
ATOM 739 C C . GLN A 1 94 ? -4.692 -2.399 -4.526 1.00 92.12 94 GLN A C 1
ATOM 741 O O . GLN A 1 94 ? -5.013 -2.233 -3.347 1.00 92.12 94 GLN A O 1
ATOM 746 N N . PRO A 1 95 ? -4.827 -3.614 -5.103 1.00 88.88 95 PRO A N 1
ATOM 747 C CA . PRO A 1 95 ? -5.447 -4.741 -4.401 1.00 88.88 95 PRO A CA 1
ATOM 748 C C . PRO A 1 95 ? -4.709 -5.153 -3.121 1.00 88.88 95 PRO A C 1
ATOM 750 O O . PRO A 1 95 ? -5.324 -5.660 -2.184 1.00 88.88 95 PRO A O 1
ATOM 753 N N . LEU A 1 96 ? -3.389 -4.937 -3.061 1.00 86.94 96 LEU A N 1
ATOM 754 C CA . LEU A 1 96 ? -2.590 -5.239 -1.874 1.00 86.94 96 LEU A CA 1
ATOM 755 C C . LEU A 1 96 ? -2.946 -4.295 -0.719 1.00 86.94 96 LEU A C 1
ATOM 757 O O . LEU A 1 96 ? -3.012 -4.729 0.428 1.00 86.94 96 LEU A O 1
ATOM 761 N N . ARG A 1 97 ? -3.228 -3.024 -1.025 1.00 86.31 97 ARG A N 1
ATOM 762 C CA . ARG A 1 97 ? -3.714 -2.036 -0.050 1.00 86.31 97 ARG A CA 1
ATOM 763 C C . ARG A 1 97 ? -5.126 -2.372 0.420 1.00 86.31 97 ARG A C 1
ATOM 765 O O . ARG A 1 97 ? -5.396 -2.351 1.620 1.00 86.31 97 ARG A O 1
ATOM 772 N N . ASP A 1 98 ? -5.993 -2.760 -0.511 1.00 85.69 98 ASP A N 1
ATOM 773 C CA . ASP A 1 98 ? -7.388 -3.104 -0.221 1.00 85.69 98 ASP A CA 1
ATOM 774 C C . ASP A 1 98 ? -7.523 -4.421 0.566 1.00 85.69 98 ASP A C 1
ATOM 776 O O . ASP A 1 98 ? -8.514 -4.651 1.256 1.00 85.69 98 ASP A O 1
ATOM 780 N N . LEU A 1 99 ? -6.512 -5.295 0.551 1.00 81.25 99 LEU A N 1
ATOM 781 C CA . LEU A 1 99 ? -6.532 -6.542 1.321 1.00 81.25 99 LEU A CA 1
ATOM 782 C C . LEU A 1 99 ? -6.763 -6.309 2.827 1.00 81.25 99 LEU A C 1
ATOM 784 O O . LEU A 1 99 ? -7.410 -7.124 3.487 1.00 81.25 99 LEU A O 1
ATOM 788 N N . GLY A 1 100 ? -6.281 -5.186 3.367 1.00 75.38 100 GLY A N 1
ATOM 789 C CA . GLY A 1 100 ? -6.460 -4.828 4.775 1.00 75.38 100 GLY A CA 1
ATOM 790 C C . GLY A 1 100 ? -7.923 -4.598 5.129 1.00 75.38 100 GLY A C 1
ATOM 791 O O . GLY A 1 100 ? -8.412 -5.126 6.127 1.00 75.38 100 GLY A O 1
ATOM 792 N N . THR A 1 101 ? -8.657 -3.876 4.281 1.00 71.38 101 THR A N 1
ATOM 793 C CA . THR A 1 101 ? -10.086 -3.613 4.494 1.00 71.38 101 THR A CA 1
ATOM 794 C C . THR A 1 101 ? -10.914 -4.889 4.344 1.00 71.38 101 THR A C 1
ATOM 796 O O . THR A 1 101 ? -11.794 -5.141 5.171 1.00 71.38 101 THR A O 1
ATOM 799 N N . PHE A 1 102 ? -10.588 -5.755 3.377 1.00 72.88 102 PHE A N 1
ATOM 800 C CA . PHE A 1 102 ? -11.252 -7.054 3.220 1.00 72.88 102 PHE A CA 1
ATOM 801 C C . PHE A 1 102 ? -11.015 -8.003 4.401 1.00 72.88 102 PHE A C 1
ATOM 803 O O . PHE A 1 102 ? -11.929 -8.739 4.780 1.00 72.88 102 PHE A O 1
ATOM 810 N N . TYR A 1 103 ? -9.826 -7.989 5.013 1.00 70.81 103 TYR A N 1
ATOM 811 C CA . TYR A 1 103 ? -9.542 -8.841 6.170 1.00 70.81 103 TYR A CA 1
ATOM 812 C C . TYR A 1 103 ? -10.388 -8.446 7.389 1.00 70.81 103 TYR A C 1
ATOM 814 O O . TYR A 1 103 ? -10.991 -9.312 8.023 1.00 70.81 103 TYR A O 1
ATOM 822 N N . HIS A 1 104 ? -10.519 -7.145 7.669 1.0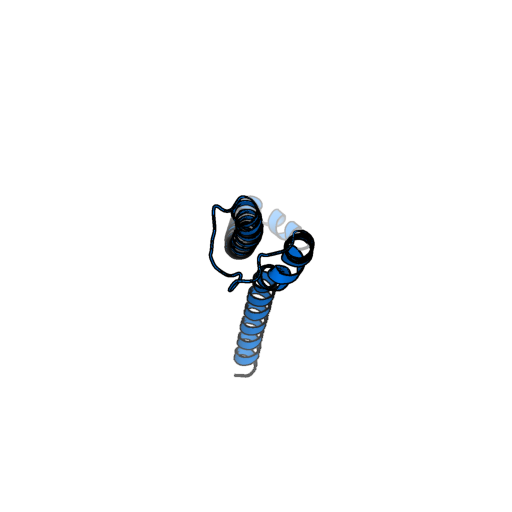0 75.75 104 HIS A N 1
ATOM 823 C CA . HIS A 1 104 ? -11.390 -6.648 8.745 1.00 75.75 104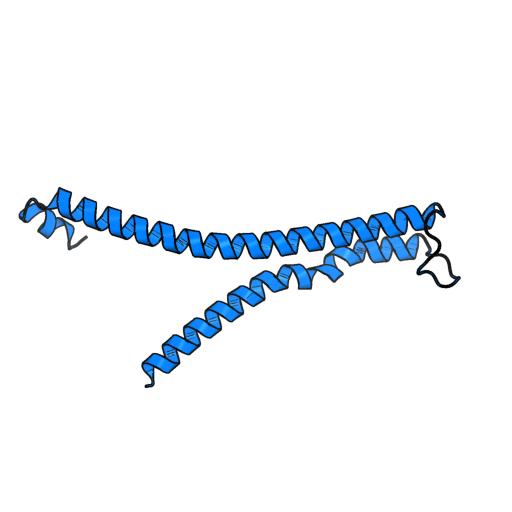 HIS A CA 1
ATOM 824 C C . HIS A 1 104 ? -12.870 -6.906 8.469 1.00 75.75 104 HIS A C 1
ATOM 826 O O . HIS A 1 104 ? -13.590 -7.342 9.365 1.00 75.75 104 HIS A O 1
ATOM 832 N N . ALA A 1 105 ? -13.323 -6.703 7.228 1.00 71.12 105 ALA A N 1
ATOM 833 C CA . ALA A 1 105 ? -14.697 -7.006 6.829 1.00 71.12 105 ALA A CA 1
ATOM 834 C C . ALA A 1 105 ? -15.022 -8.499 7.013 1.00 71.12 105 ALA A C 1
ATOM 836 O O . ALA A 1 105 ? -16.077 -8.853 7.542 1.00 71.12 105 ALA A O 1
ATOM 837 N N . LYS A 1 106 ? -14.082 -9.383 6.656 1.00 72.00 106 LYS A N 1
ATOM 838 C CA . LYS A 1 106 ? -14.200 -10.823 6.908 1.00 72.00 106 LYS A CA 1
ATOM 839 C C . LYS A 1 106 ? -14.291 -11.128 8.404 1.00 72.00 106 LYS A C 1
ATOM 841 O O . LYS A 1 106 ? -15.133 -11.928 8.795 1.00 72.00 106 LYS A O 1
ATOM 846 N N . GLN A 1 107 ? -13.462 -10.506 9.244 1.00 76.50 107 GLN A N 1
ATOM 847 C CA . GLN A 1 107 ? -13.507 -10.729 10.695 1.00 76.50 107 GLN A CA 1
ATOM 848 C C . GLN A 1 107 ? -14.839 -10.292 11.317 1.00 76.50 107 GLN A C 1
ATOM 850 O O . GLN A 1 107 ? -15.394 -11.026 12.132 1.00 76.50 107 GLN A O 1
ATOM 855 N N . GLN A 1 108 ? -15.393 -9.151 10.894 1.00 76.69 108 GLN A N 1
ATOM 856 C CA . GLN A 1 108 ? -16.719 -8.705 11.339 1.00 76.69 108 GLN A CA 1
ATOM 857 C C . GLN A 1 108 ? -17.824 -9.683 10.923 1.00 76.69 108 GLN A C 1
ATOM 859 O O . GLN A 1 108 ? -18.694 -10.005 11.730 1.00 76.69 108 GLN A O 1
ATOM 864 N N . ALA A 1 109 ? -17.772 -10.192 9.688 1.00 73.38 109 ALA A N 1
ATOM 865 C CA . ALA A 1 109 ? -18.739 -11.166 9.192 1.00 73.38 109 ALA A CA 1
ATOM 866 C C . ALA A 1 109 ? -18.680 -12.499 9.958 1.00 73.38 109 ALA A C 1
ATOM 868 O O . ALA A 1 109 ? -19.723 -13.064 10.276 1.00 73.38 109 ALA A O 1
ATOM 869 N N . VAL A 1 110 ? -17.476 -12.980 10.291 1.00 80.81 110 VAL A N 1
ATOM 870 C CA . VAL A 1 110 ? -17.296 -14.206 11.088 1.00 80.81 110 VAL A CA 1
ATOM 871 C C . VAL A 1 110 ? -17.847 -14.026 12.505 1.00 80.81 110 VAL A C 1
ATOM 873 O O . VAL A 1 110 ? -18.631 -14.860 12.942 1.00 80.81 110 VAL A O 1
ATOM 876 N N . GLY A 1 111 ? -17.535 -12.921 13.190 1.00 78.44 111 GLY A N 1
ATOM 877 C CA . GLY A 1 111 ? -18.066 -12.673 14.539 1.00 78.44 111 GLY A CA 1
ATOM 878 C C . GLY A 1 111 ? -19.594 -12.518 14.580 1.00 78.44 111 GLY A C 1
ATOM 879 O O . GLY A 1 111 ? -20.253 -12.980 15.512 1.00 78.44 111 GLY A O 1
ATOM 880 N N . ALA A 1 112 ? -20.186 -11.915 13.543 1.00 78.94 112 ALA A N 1
ATOM 881 C CA . ALA A 1 112 ? -21.640 -11.860 13.397 1.00 78.94 112 ALA A CA 1
ATOM 882 C C . ALA A 1 112 ? -22.249 -13.252 13.154 1.00 78.94 112 ALA A C 1
ATOM 884 O O . ALA A 1 112 ? -23.296 -13.564 13.715 1.00 78.94 112 ALA A O 1
ATOM 885 N N . ALA A 1 113 ? -21.590 -14.100 12.356 1.00 83.62 113 ALA A N 1
ATOM 886 C CA . ALA A 1 113 ? -22.028 -15.474 12.128 1.00 83.62 113 ALA A CA 1
ATOM 887 C C . ALA A 1 113 ? -21.985 -16.312 13.416 1.00 83.62 113 ALA A C 1
ATOM 889 O O . ALA A 1 113 ? -22.946 -17.022 13.693 1.00 83.62 113 ALA A O 1
ATOM 890 N N . GLU A 1 114 ? -20.933 -16.181 14.232 1.00 84.06 114 GLU A N 1
ATOM 891 C CA . GLU A 1 114 ? -20.842 -16.830 15.551 1.00 84.06 114 GLU A CA 1
ATOM 892 C C . GLU A 1 114 ? -22.004 -16.418 16.465 1.00 84.06 114 GLU A C 1
ATOM 894 O O . GLU A 1 114 ? -22.644 -17.274 17.067 1.00 84.06 114 GLU A O 1
ATOM 899 N N . SER A 1 115 ? -22.351 -15.126 16.481 1.00 82.31 115 SER A N 1
ATOM 900 C CA . SER A 1 115 ? -23.482 -14.613 17.273 1.00 82.31 115 SER A CA 1
ATOM 901 C C . SER A 1 115 ? -24.836 -15.169 16.808 1.00 82.31 115 SER A C 1
ATOM 903 O O . SER A 1 115 ? -25.740 -15.366 17.614 1.00 82.31 115 SER A O 1
ATOM 905 N N . ILE A 1 116 ? -25.002 -15.403 15.500 1.00 84.88 116 ILE A N 1
ATOM 906 C CA . ILE A 1 116 ? -26.224 -16.000 14.936 1.00 84.88 116 ILE A CA 1
ATOM 907 C C . ILE A 1 116 ? -26.314 -17.487 15.287 1.00 84.88 116 ILE A C 1
ATOM 909 O O . ILE A 1 116 ? -27.401 -17.958 15.603 1.00 84.88 116 ILE A O 1
ATOM 913 N N . VAL A 1 117 ? -25.197 -18.219 15.231 1.00 87.06 117 VAL A N 1
ATOM 914 C CA . VAL A 1 117 ? -25.150 -19.641 15.608 1.00 87.06 117 VAL A CA 1
ATOM 915 C C . VAL A 1 117 ? -25.492 -19.811 17.088 1.00 87.06 117 VAL A C 1
ATOM 917 O O . VAL A 1 117 ? -26.386 -20.584 17.399 1.00 87.06 117 VAL A O 1
ATOM 920 N N . GLU A 1 118 ? -24.882 -19.020 17.977 1.00 87.44 118 GLU A N 1
ATOM 921 C CA . GLU A 1 118 ? -25.183 -19.049 19.419 1.00 87.44 118 GLU A CA 1
ATOM 922 C C . GLU A 1 118 ? -26.651 -18.712 19.732 1.00 87.44 118 GLU A C 1
ATOM 924 O O . GLU A 1 118 ? -27.195 -19.189 20.718 1.00 87.44 118 GLU A O 1
ATOM 929 N N . PHE A 1 119 ? -27.310 -17.897 18.903 1.00 85.38 119 PHE A N 1
ATOM 930 C CA . PHE A 1 119 ? -28.734 -17.590 19.063 1.00 85.38 119 PHE A CA 1
ATOM 931 C C . PHE A 1 119 ? -29.670 -18.716 18.585 1.00 85.38 119 PHE A C 1
ATOM 933 O O . PHE A 1 119 ? -30.821 -18.774 19.017 1.00 85.38 119 PHE A O 1
ATOM 940 N N . LEU A 1 120 ? -29.224 -19.544 17.634 1.00 85.31 120 LEU A N 1
ATOM 941 C CA . LEU A 1 120 ? -30.028 -20.619 17.043 1.00 85.31 120 LEU A CA 1
ATOM 942 C C . LEU A 1 120 ? -29.936 -21.947 17.813 1.00 85.31 120 LEU A C 1
ATOM 944 O O . LEU A 1 120 ? -30.826 -22.781 17.628 1.00 85.31 120 LEU A O 1
ATOM 948 N N . ASP A 1 121 ? -28.900 -22.125 18.635 1.00 69.12 121 ASP A N 1
ATOM 949 C CA . ASP A 1 121 ? -28.719 -23.249 19.570 1.00 69.12 121 ASP A CA 1
ATOM 950 C C . ASP A 1 121 ? -29.407 -22.996 20.931 1.00 69.12 121 ASP A C 1
ATOM 952 O O . ASP A 1 121 ? -29.911 -23.980 21.528 1.00 69.12 121 ASP A O 1
#

Radius of gyration: 27.22 Å; chains: 1; bounding box: 58×36×73 Å

Organism: Vibrio parahaemolyticus (NCBI:txid670)